Protein AF-A0A7X9AH19-F1 (afdb_monomer)

Structure (mmCIF, N/CA/C/O backbone):
data_AF-A0A7X9AH19-F1
#
_entry.id   AF-A0A7X9AH19-F1
#
loop_
_atom_site.group_PDB
_atom_site.id
_atom_site.type_symbol
_atom_site.label_atom_id
_atom_site.label_alt_id
_atom_site.label_comp_id
_atom_site.label_asym_id
_atom_site.label_entity_id
_atom_site.label_seq_id
_atom_site.pdbx_PDB_ins_code
_atom_site.Cartn_x
_atom_site.Cartn_y
_atom_site.Cartn_z
_atom_site.occupancy
_atom_site.B_iso_or_equiv
_atom_site.auth_seq_id
_atom_site.auth_comp_id
_atom_site.auth_asym_id
_atom_site.auth_atom_id
_atom_site.pdbx_PDB_model_num
ATOM 1 N N . MET A 1 1 ? 2.466 -11.328 7.913 1.00 86.44 1 MET A N 1
ATOM 2 C CA . MET A 1 1 ? 3.790 -10.795 7.543 1.00 86.44 1 MET A CA 1
ATOM 3 C C . MET A 1 1 ? 3.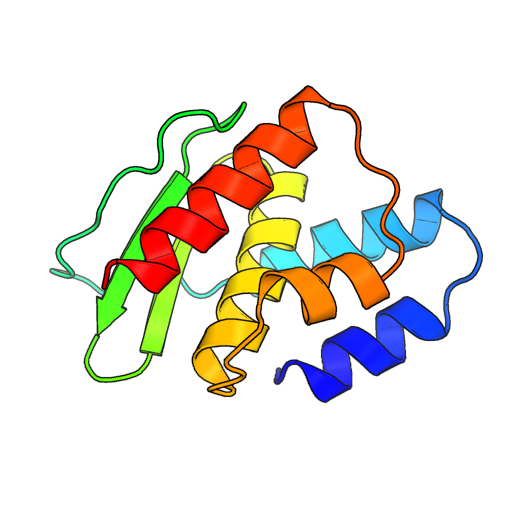794 -9.322 7.900 1.00 86.44 1 MET A C 1
ATOM 5 O O . MET A 1 1 ? 2.828 -8.642 7.557 1.00 86.44 1 MET A O 1
ATOM 9 N N . ASN A 1 2 ? 4.794 -8.874 8.652 1.00 92.81 2 ASN A N 1
ATOM 10 C CA . ASN A 1 2 ? 4.935 -7.466 9.038 1.00 92.81 2 ASN A CA 1
ATOM 11 C C . ASN A 1 2 ? 5.677 -6.678 7.943 1.00 92.81 2 ASN A C 1
ATOM 13 O O . ASN A 1 2 ? 6.221 -7.259 6.999 1.00 92.81 2 ASN A O 1
ATOM 17 N N . TYR A 1 3 ? 5.699 -5.351 8.041 1.00 96.69 3 TYR A N 1
ATOM 18 C CA . TYR A 1 3 ? 6.337 -4.510 7.031 1.00 96.69 3 TYR A CA 1
ATOM 19 C C . TYR A 1 3 ? 7.865 -4.667 6.989 1.00 96.69 3 TYR A C 1
ATOM 21 O O . TYR A 1 3 ? 8.448 -4.573 5.911 1.00 96.69 3 TYR A O 1
ATOM 29 N N . GLN A 1 4 ? 8.532 -4.957 8.110 1.00 96.00 4 GLN A N 1
ATOM 30 C CA . GLN A 1 4 ? 9.992 -5.132 8.118 1.00 96.00 4 GLN A CA 1
ATOM 31 C C . GLN A 1 4 ? 10.435 -6.350 7.297 1.00 96.00 4 GLN A C 1
ATOM 33 O O . GLN A 1 4 ? 11.419 -6.274 6.559 1.00 96.00 4 GLN A O 1
ATOM 38 N N . GLU A 1 5 ? 9.680 -7.447 7.360 1.00 96.56 5 GLU A N 1
ATOM 39 C CA . GLU A 1 5 ? 9.894 -8.636 6.527 1.00 96.56 5 GLU A CA 1
ATOM 40 C C . GLU A 1 5 ? 9.720 -8.302 5.038 1.00 96.56 5 GLU A C 1
ATOM 42 O O . GLU A 1 5 ? 10.595 -8.603 4.227 1.00 96.56 5 GLU A O 1
ATOM 47 N N . ILE A 1 6 ? 8.631 -7.605 4.690 1.00 96.75 6 ILE A N 1
ATOM 48 C CA . ILE A 1 6 ? 8.337 -7.153 3.320 1.00 96.75 6 ILE A CA 1
ATOM 49 C C . ILE A 1 6 ? 9.470 -6.269 2.786 1.00 96.75 6 ILE A C 1
ATOM 51 O O . ILE A 1 6 ? 9.973 -6.489 1.682 1.00 96.75 6 ILE A O 1
ATOM 55 N N . LYS A 1 7 ? 9.888 -5.274 3.578 1.00 97.12 7 LYS A N 1
ATOM 56 C CA . LYS A 1 7 ? 10.947 -4.325 3.228 1.00 97.12 7 LYS A CA 1
ATOM 57 C C . LYS A 1 7 ? 12.270 -5.043 2.986 1.00 97.12 7 LYS A C 1
ATOM 59 O O . LYS A 1 7 ? 12.913 -4.787 1.974 1.00 97.12 7 LYS A O 1
ATOM 64 N N . SER A 1 8 ? 12.651 -5.959 3.877 1.00 96.69 8 SER A N 1
ATOM 65 C CA . SER A 1 8 ? 13.877 -6.751 3.743 1.00 96.69 8 SER A CA 1
ATOM 66 C C . SER A 1 8 ? 13.898 -7.541 2.430 1.00 96.69 8 SER A C 1
ATOM 68 O O . SER A 1 8 ? 14.859 -7.439 1.671 1.00 96.69 8 SER A O 1
ATOM 70 N N . LEU A 1 9 ? 12.806 -8.243 2.107 1.00 96.69 9 LEU A N 1
ATOM 71 C CA . LEU A 1 9 ? 12.699 -9.025 0.871 1.00 96.69 9 LEU A CA 1
ATOM 72 C C . LEU A 1 9 ? 12.769 -8.144 -0.386 1.00 96.69 9 LEU A C 1
ATOM 74 O O . LEU A 1 9 ? 13.496 -8.464 -1.322 1.00 96.69 9 LEU A O 1
ATOM 78 N N . LEU A 1 10 ? 12.060 -7.010 -0.409 1.00 96.00 10 LEU A N 1
ATOM 79 C CA . LEU A 1 10 ? 12.078 -6.097 -1.560 1.00 96.00 10 LEU A CA 1
ATOM 80 C C . LEU A 1 10 ? 13.441 -5.430 -1.768 1.00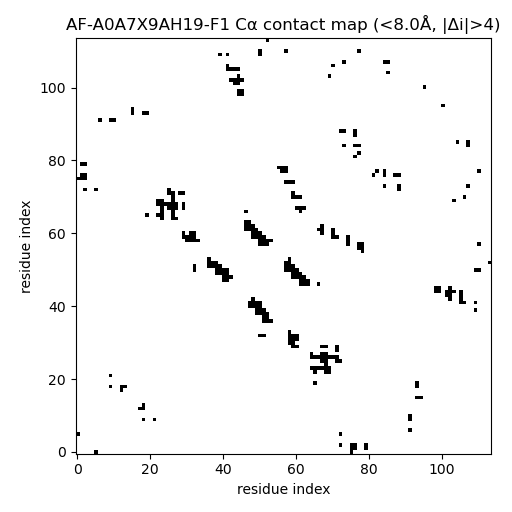 96.00 10 LEU A C 1
ATOM 82 O O . LEU A 1 10 ? 13.813 -5.154 -2.907 1.00 96.00 10 LEU A O 1
ATOM 86 N N . LEU A 1 11 ? 14.185 -5.145 -0.698 1.00 94.69 11 LEU A N 1
ATOM 87 C CA . LEU A 1 11 ? 15.503 -4.510 -0.792 1.00 94.69 11 LEU A CA 1
ATOM 88 C C . LEU A 1 11 ? 16.617 -5.479 -1.212 1.00 94.69 11 LEU A C 1
ATOM 90 O O . LEU A 1 11 ? 17.666 -5.016 -1.644 1.00 94.69 11 LEU A O 1
ATOM 94 N N . GLN A 1 12 ? 16.391 -6.793 -1.135 1.00 95.31 12 GLN A N 1
ATOM 95 C CA . GLN A 1 12 ? 17.323 -7.812 -1.638 1.00 95.31 12 GLN A CA 1
ATOM 96 C C . GLN A 1 12 ? 17.227 -8.033 -3.156 1.00 95.31 12 GLN A C 1
ATOM 98 O O . GLN A 1 12 ? 18.068 -8.725 -3.725 1.00 95.31 12 GLN A O 1
ATOM 103 N N . ILE A 1 13 ? 16.209 -7.470 -3.813 1.00 94.94 13 ILE A N 1
ATOM 104 C CA . ILE A 1 13 ? 15.979 -7.628 -5.251 1.00 94.94 13 ILE A CA 1
ATOM 105 C C . ILE A 1 13 ? 16.383 -6.345 -5.980 1.00 94.94 13 ILE A C 1
ATOM 107 O O . ILE A 1 13 ? 15.760 -5.293 -5.804 1.00 94.94 13 ILE A O 1
ATOM 111 N N . ASP A 1 14 ? 17.386 -6.447 -6.849 1.00 92.12 14 ASP A N 1
ATOM 112 C CA . ASP A 1 14 ? 17.822 -5.337 -7.705 1.00 92.12 14 ASP A CA 1
ATOM 113 C C . ASP A 1 14 ? 17.019 -5.249 -9.007 1.00 92.12 14 ASP A C 1
ATOM 115 O O . ASP A 1 14 ? 16.750 -4.150 -9.502 1.00 92.12 14 ASP A O 1
ATOM 119 N N . ASP A 1 15 ? 16.607 -6.397 -9.554 1.00 94.44 15 ASP A N 1
ATOM 120 C CA . ASP A 1 15 ? 15.877 -6.450 -10.815 1.00 94.44 15 ASP A CA 1
ATOM 121 C C . ASP A 1 15 ? 14.453 -5.869 -10.664 1.00 94.44 15 ASP A C 1
ATOM 123 O O . ASP A 1 15 ? 13.647 -6.374 -9.872 1.00 94.44 15 ASP A O 1
ATOM 127 N N . PRO A 1 16 ? 14.095 -4.809 -11.417 1.00 91.69 16 PRO A N 1
ATOM 128 C CA . PRO A 1 16 ? 12.790 -4.170 -11.280 1.00 91.69 16 PRO A CA 1
ATOM 129 C C . PRO A 1 16 ? 11.611 -5.077 -11.640 1.00 91.69 16 PRO A C 1
ATOM 131 O O . PRO A 1 16 ? 10.523 -4.876 -11.100 1.00 91.69 16 PRO A O 1
ATOM 134 N N . VAL A 1 17 ? 11.795 -6.042 -12.547 1.00 93.56 17 VAL A N 1
ATOM 135 C CA . VAL A 1 17 ? 10.723 -6.954 -12.965 1.00 93.56 17 VAL A CA 1
ATOM 136 C C . VAL A 1 17 ? 10.441 -7.948 -11.846 1.00 93.56 17 VAL A C 1
ATOM 138 O O . VAL A 1 17 ? 9.304 -8.016 -11.384 1.00 93.56 17 VAL A O 1
ATOM 141 N N . GLN A 1 18 ? 11.475 -8.604 -11.316 1.00 95.50 18 GLN A N 1
ATOM 142 C CA . GLN A 1 18 ? 11.356 -9.514 -10.171 1.00 95.50 18 GLN A CA 1
ATOM 143 C C . GLN A 1 18 ? 10.774 -8.812 -8.941 1.00 95.50 18 GLN A C 1
ATOM 145 O O . GLN A 1 18 ? 9.963 -9.380 -8.213 1.00 95.50 18 GLN A O 1
ATOM 150 N N . LYS A 1 19 ? 11.136 -7.542 -8.718 1.00 95.44 19 LYS A N 1
ATOM 151 C CA . LYS A 1 19 ? 10.574 -6.756 -7.616 1.00 95.44 19 LYS A CA 1
ATOM 152 C C . LYS A 1 19 ? 9.062 -6.572 -7.776 1.00 95.44 19 LYS A C 1
ATOM 154 O O . LYS A 1 19 ? 8.326 -6.698 -6.802 1.00 95.44 19 LYS A O 1
ATOM 159 N N . LEU A 1 20 ? 8.582 -6.306 -8.992 1.00 94.81 20 LEU A N 1
ATOM 160 C CA . LEU A 1 20 ? 7.147 -6.189 -9.273 1.00 94.81 20 LEU A CA 1
ATOM 161 C C . LEU A 1 20 ? 6.416 -7.536 -9.194 1.00 94.81 20 LEU A C 1
ATOM 163 O O . LEU A 1 20 ? 5.284 -7.572 -8.710 1.00 94.81 20 LEU A O 1
ATOM 167 N N . GLU A 1 21 ? 7.050 -8.628 -9.620 1.00 95.81 21 GLU A N 1
ATOM 168 C CA . GLU A 1 21 ? 6.517 -9.985 -9.451 1.00 95.81 21 GLU A CA 1
ATOM 169 C C . GLU A 1 21 ? 6.340 -10.320 -7.966 1.00 95.81 21 GLU A C 1
ATOM 171 O O . GLU A 1 21 ? 5.252 -10.724 -7.554 1.00 95.81 21 GLU A O 1
ATOM 176 N N . LEU A 1 22 ? 7.345 -10.020 -7.134 1.00 96.81 22 LEU A N 1
ATOM 177 C CA . LEU A 1 22 ? 7.252 -10.201 -5.685 1.00 96.81 22 LEU A CA 1
ATOM 178 C C . LEU A 1 22 ? 6.135 -9.343 -5.067 1.00 96.81 22 LEU A C 1
ATOM 180 O O . LEU A 1 22 ? 5.390 -9.820 -4.211 1.00 96.81 22 LEU A O 1
ATOM 184 N N . VAL A 1 23 ? 5.961 -8.094 -5.518 1.00 97.00 23 VAL A N 1
ATOM 185 C CA . VAL A 1 23 ? 4.827 -7.256 -5.087 1.00 97.00 23 VAL A CA 1
ATOM 186 C C . VAL A 1 23 ? 3.498 -7.949 -5.402 1.00 97.00 23 VAL A C 1
ATOM 188 O O . VAL A 1 23 ? 2.614 -7.995 -4.548 1.00 97.00 23 VAL A O 1
ATOM 191 N N . MET A 1 24 ? 3.337 -8.514 -6.599 1.00 96.31 24 MET A N 1
ATOM 192 C CA . MET A 1 24 ? 2.121 -9.251 -6.962 1.00 96.31 24 MET A CA 1
ATOM 193 C C . MET A 1 24 ? 1.916 -10.501 -6.097 1.00 96.31 24 MET A C 1
ATOM 195 O O . MET A 1 24 ? 0.776 -10.804 -5.735 1.00 96.31 24 MET A O 1
ATOM 199 N N . ASP A 1 25 ? 2.993 -11.196 -5.731 1.00 97.25 25 ASP A N 1
ATOM 200 C CA . ASP A 1 25 ? 2.939 -12.354 -4.838 1.00 97.25 25 ASP A CA 1
ATOM 201 C C . ASP A 1 25 ? 2.496 -11.981 -3.424 1.00 97.25 25 ASP A C 1
ATOM 203 O O . ASP A 1 25 ? 1.638 -12.662 -2.859 1.00 97.25 25 ASP A O 1
ATOM 207 N N . PHE A 1 26 ? 2.961 -10.852 -2.885 1.00 97.19 26 PHE A N 1
ATOM 208 C CA . PHE A 1 26 ? 2.435 -10.325 -1.625 1.00 97.19 26 PHE A CA 1
ATOM 209 C C . PHE A 1 26 ? 0.929 -10.055 -1.685 1.00 97.19 26 PHE A C 1
ATOM 211 O O . PHE A 1 26 ? 0.215 -10.305 -0.717 1.00 97.19 26 PHE A O 1
ATOM 218 N N . GLY A 1 27 ? 0.411 -9.633 -2.840 1.00 95.75 27 GLY A N 1
ATOM 219 C CA . GLY A 1 27 ? -1.023 -9.425 -3.044 1.00 95.75 27 GLY A CA 1
ATOM 220 C C . GLY A 1 27 ? -1.876 -10.687 -2.861 1.00 95.75 27 GLY A C 1
ATOM 221 O O . GLY A 1 27 ? -3.070 -10.575 -2.585 1.00 95.75 27 GLY A O 1
ATOM 222 N N . LYS A 1 28 ? -1.287 -11.886 -2.974 1.00 95.38 28 LYS A N 1
ATOM 223 C CA . LYS A 1 28 ? -1.964 -13.167 -2.693 1.00 95.38 28 LYS A CA 1
ATOM 224 C C . LYS A 1 28 ? -2.146 -13.414 -1.192 1.00 95.38 28 LYS A C 1
ATOM 226 O O . LYS A 1 28 ? -2.997 -14.211 -0.815 1.00 95.38 28 LYS A O 1
ATOM 231 N N . LEU A 1 29 ? -1.362 -12.734 -0.354 1.00 94.94 29 LEU A N 1
ATOM 232 C CA . LEU A 1 29 ? -1.415 -12.816 1.108 1.00 94.94 29 LEU A CA 1
ATOM 233 C C . LEU A 1 29 ? -2.392 -11.804 1.720 1.00 94.94 29 LEU A C 1
ATOM 235 O O . LEU A 1 29 ? -2.547 -11.763 2.940 1.00 94.94 29 LEU A O 1
ATOM 239 N N . LEU A 1 30 ? -3.023 -10.966 0.893 1.00 94.06 30 LEU A N 1
ATOM 240 C CA . LEU A 1 30 ? -3.981 -9.971 1.344 1.00 94.06 30 LEU A CA 1
ATOM 241 C C . LEU A 1 30 ? -5.208 -10.658 1.951 1.00 94.06 30 LEU A C 1
ATOM 243 O O . LEU A 1 30 ? -5.978 -11.315 1.250 1.00 94.06 30 LEU A O 1
ATOM 247 N N . SER A 1 31 ? -5.384 -10.483 3.260 1.00 88.56 31 SER A N 1
ATOM 248 C CA . SER A 1 31 ? -6.560 -10.9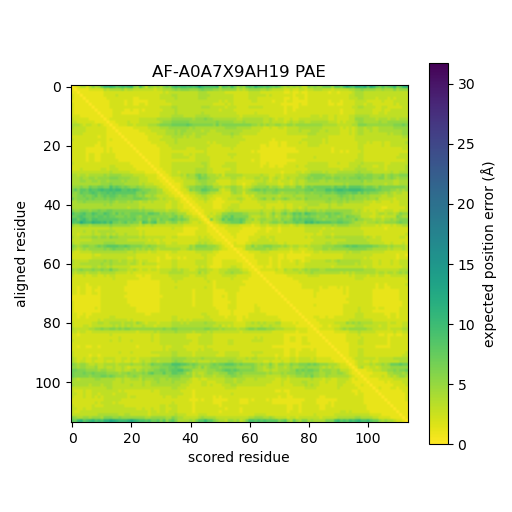74 3.972 1.00 88.56 31 SER A CA 1
ATOM 249 C C . SER A 1 31 ? -7.835 -10.336 3.411 1.00 88.56 31 SER A C 1
ATOM 251 O O . SER A 1 31 ? -7.838 -9.129 3.149 1.00 88.56 31 SER A O 1
ATOM 253 N N . PRO A 1 32 ? -8.928 -11.104 3.258 1.00 88.25 32 PRO A N 1
ATOM 254 C CA . PRO A 1 32 ? -10.203 -10.543 2.838 1.00 88.25 32 PRO A CA 1
ATOM 255 C C . PRO A 1 32 ? -10.719 -9.530 3.867 1.00 88.25 32 PRO A C 1
ATOM 257 O O . PRO A 1 32 ? -10.362 -9.572 5.048 1.00 88.25 32 PRO A O 1
ATOM 260 N N . ILE A 1 33 ? -11.585 -8.627 3.409 1.00 92.06 33 ILE A N 1
ATOM 261 C CA . ILE A 1 33 ? -12.318 -7.724 4.298 1.00 92.06 33 ILE A CA 1
ATOM 262 C C . ILE A 1 33 ? -13.213 -8.574 5.220 1.00 92.06 33 ILE A C 1
ATOM 264 O O . ILE A 1 33 ? -13.957 -9.408 4.702 1.00 92.06 33 ILE A O 1
ATOM 268 N N . PRO A 1 34 ? -13.158 -8.389 6.555 1.00 93.06 34 PRO A N 1
ATOM 269 C CA . PRO A 1 34 ? -14.032 -9.099 7.484 1.00 93.06 34 PRO A CA 1
ATOM 270 C C . PRO A 1 34 ? -15.517 -8.842 7.206 1.00 93.06 34 PRO A C 1
ATOM 272 O O . PRO A 1 34 ? -15.905 -7.724 6.851 1.00 93.06 34 PRO A O 1
ATOM 275 N N . ASP A 1 35 ? -16.351 -9.858 7.425 1.00 90.12 35 ASP A N 1
ATOM 276 C CA . ASP A 1 35 ? -17.797 -9.7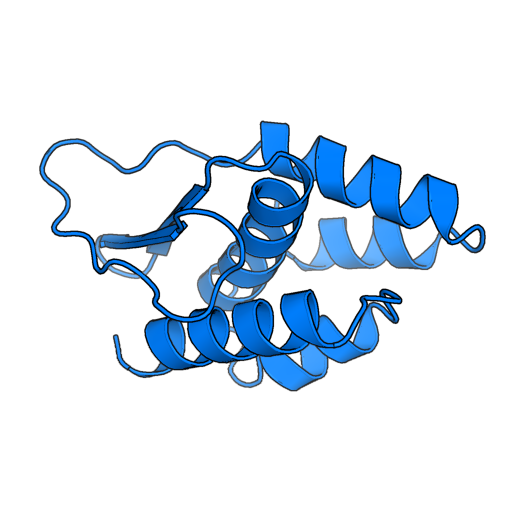56 7.222 1.00 90.12 35 ASP A CA 1
ATOM 277 C C . ASP A 1 35 ? -18.407 -8.618 8.052 1.00 90.12 35 ASP A C 1
ATOM 279 O O . ASP A 1 35 ? -18.094 -8.430 9.229 1.00 90.12 35 ASP A O 1
ATOM 283 N N . GLY A 1 36 ? -19.288 -7.838 7.422 1.00 88.88 36 GLY A N 1
ATOM 284 C CA . GLY A 1 36 ? -19.956 -6.702 8.062 1.00 88.88 36 GLY A CA 1
ATOM 285 C C . GLY A 1 36 ? -19.070 -5.472 8.292 1.00 88.88 36 GLY A C 1
ATOM 286 O O . GLY A 1 36 ? -19.552 -4.490 8.857 1.00 88.88 36 GLY A O 1
ATOM 287 N N . CYS A 1 37 ? -17.807 -5.474 7.849 1.00 92.50 37 CYS A N 1
ATOM 288 C CA . CYS A 1 37 ? -16.962 -4.288 7.942 1.00 92.50 37 CYS A CA 1
ATOM 289 C C . CYS A 1 37 ? -17.453 -3.183 6.995 1.00 92.50 37 CYS A C 1
ATOM 291 O O . CYS A 1 37 ? -17.545 -3.382 5.781 1.00 92.50 37 CYS A O 1
ATOM 293 N N . ALA A 1 38 ? -17.719 -1.993 7.539 1.00 91.75 38 ALA A N 1
ATOM 294 C CA . ALA A 1 38 ? -17.997 -0.814 6.728 1.00 91.75 38 ALA A CA 1
ATOM 295 C C . ALA A 1 38 ? -16.725 -0.411 5.968 1.00 91.75 38 ALA A C 1
ATOM 297 O O . ALA A 1 38 ? -15.716 -0.042 6.572 1.00 91.75 38 ALA A O 1
ATOM 298 N N . TYR A 1 39 ? -16.768 -0.514 4.641 1.00 92.62 39 TYR A N 1
ATOM 299 C CA . TYR A 1 39 ? -15.644 -0.175 3.779 1.00 92.62 39 TYR A CA 1
ATOM 300 C C . TYR A 1 39 ? -15.826 1.197 3.128 1.00 92.62 39 TYR A C 1
ATOM 302 O O . TYR A 1 39 ? -16.933 1.628 2.810 1.00 92.62 39 TYR A O 1
ATOM 310 N N . THR A 1 40 ? -14.699 1.850 2.868 1.00 92.69 40 THR A N 1
ATOM 311 C CA . THR A 1 40 ? -14.595 3.039 2.024 1.00 92.69 40 THR A CA 1
ATOM 312 C C . THR A 1 40 ? -14.017 2.627 0.678 1.00 92.69 40 THR A C 1
ATOM 314 O O . THR A 1 40 ? -12.997 1.935 0.617 1.00 92.69 40 THR A O 1
ATOM 317 N N . GLU A 1 41 ? -14.658 3.052 -0.406 1.00 94.19 41 GLU A N 1
ATOM 318 C CA . GLU A 1 41 ? -14.139 2.882 -1.762 1.00 94.19 41 GLU A CA 1
ATOM 319 C C . GLU A 1 41 ? -13.129 3.991 -2.081 1.00 94.19 41 GLU A C 1
ATOM 321 O O . GLU A 1 41 ? -13.404 5.178 -1.896 1.00 94.19 41 GLU A O 1
ATOM 326 N N . VAL A 1 42 ? -11.933 3.607 -2.529 1.00 93.94 42 VAL A N 1
ATOM 327 C CA . VAL A 1 42 ? -10.846 4.549 -2.815 1.00 93.94 42 VAL A CA 1
ATOM 328 C C . VAL A 1 42 ? -10.905 4.972 -4.278 1.00 93.94 42 VAL A C 1
ATOM 330 O O . VAL A 1 42 ? -10.663 4.180 -5.188 1.00 93.94 42 VAL A O 1
ATOM 333 N N . LEU A 1 43 ? -11.186 6.254 -4.506 1.00 90.12 43 LEU A N 1
ATOM 334 C CA . LEU A 1 43 ? -11.237 6.847 -5.842 1.00 90.12 43 LEU A CA 1
ATOM 335 C C . LEU A 1 43 ? -9.836 7.206 -6.365 1.00 90.12 43 LEU A C 1
ATOM 337 O O . LEU A 1 43 ? -8.921 7.499 -5.597 1.00 90.12 43 LEU A O 1
ATOM 341 N N . GLY A 1 44 ? -9.668 7.225 -7.691 1.00 83.81 44 GLY A N 1
ATOM 342 C CA . GLY A 1 44 ? -8.400 7.584 -8.350 1.00 83.81 44 GLY A CA 1
ATOM 343 C C . GLY A 1 44 ? -7.434 6.415 -8.571 1.00 83.81 44 GLY A C 1
ATOM 344 O O . GLY A 1 44 ? -6.360 6.606 -9.139 1.00 83.81 44 GLY A O 1
ATOM 345 N N . CYS A 1 45 ? -7.823 5.201 -8.178 1.00 87.31 45 CYS A N 1
ATOM 346 C CA . CYS A 1 45 ? -7.127 3.978 -8.557 1.00 87.31 45 CYS A CA 1
ATOM 347 C C . CYS A 1 45 ? -7.569 3.511 -9.956 1.00 87.31 45 CYS A C 1
ATOM 349 O O . CYS A 1 45 ? -8.730 3.645 -10.333 1.00 87.31 45 CYS A O 1
ATOM 351 N N . VAL A 1 46 ? -6.649 2.908 -10.715 1.00 83.00 46 VAL A N 1
ATOM 352 C CA . VAL A 1 46 ? -6.942 2.263 -12.019 1.00 83.00 46 VAL A CA 1
ATOM 353 C C . VAL A 1 46 ? -7.760 0.978 -11.911 1.00 83.00 46 VAL A C 1
ATOM 355 O O . VAL A 1 46 ? -8.222 0.450 -12.916 1.00 83.00 46 VAL A O 1
ATOM 358 N N . SER A 1 47 ? -7.915 0.455 -10.701 1.00 87.50 47 SER A N 1
ATOM 359 C CA . SER A 1 47 ? -8.800 -0.658 -10.383 1.00 87.50 47 SER A CA 1
ATOM 360 C C . SER A 1 47 ? -9.612 -0.309 -9.150 1.00 87.50 47 SER A C 1
ATOM 362 O O . SER A 1 47 ? -9.222 0.575 -8.384 1.00 87.50 47 SER A O 1
ATOM 364 N N . ARG A 1 48 ? -10.689 -1.056 -8.912 1.00 92.62 48 ARG A N 1
ATOM 365 C CA . ARG A 1 48 ? -11.442 -0.939 -7.671 1.00 92.62 48 ARG A CA 1
ATOM 366 C C . ARG A 1 48 ? -10.544 -1.232 -6.475 1.00 92.62 48 ARG A C 1
ATOM 368 O O . ARG A 1 48 ? -9.753 -2.178 -6.518 1.00 92.62 48 ARG A O 1
ATOM 375 N N . VAL A 1 49 ? -10.669 -0.411 -5.437 1.00 96.00 49 VAL A N 1
ATOM 376 C CA . VAL A 1 49 ? -9.990 -0.580 -4.152 1.00 96.00 49 VAL A CA 1
ATOM 377 C C . VAL A 1 49 ? -10.977 -0.255 -3.041 1.00 96.00 49 VAL A C 1
ATOM 379 O O . VAL A 1 49 ? -11.636 0.784 -3.071 1.00 96.00 49 VAL A O 1
ATOM 382 N N . GLN A 1 50 ? -11.060 -1.136 -2.052 1.00 95.62 50 GLN A N 1
ATOM 383 C CA . GLN A 1 50 ? -11.864 -0.943 -0.850 1.00 95.62 50 GLN A CA 1
ATOM 384 C C . GLN A 1 50 ? -10.977 -1.099 0.376 1.00 95.62 50 GLN A C 1
ATOM 386 O O . GLN A 1 50 ? -10.135 -1.997 0.415 1.00 95.62 50 GLN A O 1
ATOM 391 N N . ILE A 1 51 ? -11.170 -0.235 1.370 1.00 95.81 51 ILE A N 1
ATOM 392 C CA . ILE A 1 51 ? -10.427 -0.261 2.632 1.00 95.81 51 ILE A CA 1
ATOM 393 C C . ILE A 1 51 ? -11.415 -0.193 3.780 1.00 95.81 51 ILE A C 1
ATOM 395 O O . ILE A 1 51 ? -12.340 0.616 3.761 1.00 95.81 51 ILE A O 1
ATOM 399 N N . CYS A 1 52 ? -11.191 -1.011 4.793 1.00 95.19 52 CYS A N 1
ATOM 400 C CA . CYS A 1 52 ? -11.986 -1.073 6.006 1.00 95.19 52 CYS A CA 1
ATOM 401 C C . CYS A 1 52 ? -11.040 -1.061 7.216 1.00 95.19 52 CYS A C 1
ATOM 403 O O . CYS A 1 52 ? -9.905 -1.531 7.122 1.00 95.19 52 CYS A O 1
ATOM 405 N N . LYS A 1 53 ? -11.492 -0.526 8.351 1.00 95.19 53 LYS A N 1
ATOM 406 C CA . LYS A 1 53 ? -10.739 -0.526 9.611 1.00 95.19 53 LYS A CA 1
ATOM 407 C C . LYS A 1 53 ? -11.558 -1.255 10.666 1.00 95.19 53 LYS A C 1
ATOM 409 O O . LYS A 1 53 ? -12.696 -0.878 10.930 1.00 95.19 53 LYS A O 1
ATOM 414 N N . VAL A 1 54 ? -10.979 -2.291 11.266 1.00 94.25 54 VAL A N 1
ATOM 415 C CA . VAL A 1 54 ? -11.565 -3.016 12.398 1.00 94.25 54 VAL A CA 1
ATOM 416 C C . VAL A 1 54 ? -10.627 -2.864 13.580 1.00 94.25 54 VAL A C 1
ATOM 418 O O . VAL A 1 54 ? -9.483 -3.326 13.543 1.00 94.25 54 VAL A O 1
ATOM 421 N N . ASN A 1 55 ? -11.119 -2.218 14.637 1.00 90.94 55 ASN A N 1
ATOM 422 C CA . ASN A 1 55 ? -10.305 -1.776 15.765 1.00 90.94 55 ASN A CA 1
ATOM 423 C C . ASN A 1 55 ? -9.132 -0.912 15.263 1.00 90.94 55 ASN A C 1
ATOM 425 O O . ASN A 1 55 ? -9.324 0.164 14.701 1.00 90.94 55 ASN A O 1
ATOM 429 N N . ASP A 1 56 ? -7.918 -1.426 15.424 1.00 91.38 56 ASP A N 1
ATOM 430 C CA . ASP A 1 56 ? -6.669 -0.782 15.058 1.00 91.38 56 ASP A CA 1
ATOM 431 C C . ASP A 1 56 ? -6.058 -1.302 13.751 1.00 91.38 56 ASP A C 1
ATOM 433 O O . ASP A 1 56 ? -5.006 -0.811 13.341 1.00 91.38 56 ASP A O 1
ATOM 437 N N . ASN A 1 57 ? -6.695 -2.271 13.092 1.00 94.06 57 ASN A N 1
ATOM 438 C CA . ASN A 1 57 ? -6.156 -2.915 11.900 1.00 94.06 57 ASN A CA 1
ATOM 439 C C . ASN A 1 57 ? -6.959 -2.541 10.656 1.00 94.06 57 ASN A C 1
ATOM 441 O O . ASN A 1 57 ? -8.190 -2.568 10.648 1.00 94.06 57 ASN A O 1
ATOM 445 N N . PHE A 1 58 ? -6.238 -2.231 9.590 1.00 95.88 58 PHE A N 1
ATOM 446 C CA . PHE A 1 58 ? -6.768 -1.995 8.266 1.00 95.88 58 PHE A CA 1
ATOM 447 C C . PHE A 1 58 ? -6.784 -3.282 7.443 1.00 95.88 58 PHE A C 1
ATOM 449 O O . PHE A 1 58 ? -5.832 -4.066 7.441 1.00 95.88 58 PHE A O 1
ATOM 456 N N . PHE A 1 59 ? -7.870 -3.440 6.699 1.00 96.38 59 PHE A N 1
ATOM 457 C CA . PHE A 1 59 ? -8.133 -4.511 5.751 1.00 96.38 59 PHE A CA 1
ATOM 458 C C . PHE A 1 59 ? -8.511 -3.885 4.416 1.00 96.38 59 PHE A C 1
ATOM 460 O O . PHE A 1 59 ? -8.954 -2.735 4.356 1.00 96.38 59 PHE A O 1
ATOM 467 N N . GLY A 1 60 ? -8.380 -4.637 3.333 1.00 95.44 60 GLY A N 1
ATOM 468 C CA . GLY A 1 60 ? -8.799 -4.129 2.044 1.00 95.44 60 GLY A CA 1
ATOM 469 C C . GLY A 1 60 ? -8.848 -5.187 0.967 1.00 95.44 60 GLY A C 1
ATOM 470 O O . GLY A 1 60 ? -8.396 -6.313 1.146 1.00 95.44 60 GLY A O 1
ATOM 471 N N . MET A 1 61 ? -9.398 -4.793 -0.171 1.00 95.31 61 MET A N 1
ATOM 472 C CA . MET A 1 61 ? -9.377 -5.586 -1.390 1.00 95.31 61 MET A CA 1
ATOM 473 C C . MET A 1 61 ? -9.104 -4.706 -2.604 1.00 95.31 61 MET A C 1
ATOM 475 O O . MET A 1 61 ? -9.367 -3.502 -2.589 1.00 95.31 61 MET A O 1
ATOM 479 N N . ALA A 1 62 ? -8.595 -5.329 -3.663 1.00 95.38 62 ALA A N 1
ATOM 480 C CA . ALA A 1 62 ? -8.468 -4.716 -4.975 1.00 95.38 62 ALA A CA 1
ATOM 481 C C . ALA A 1 62 ? -8.616 -5.773 -6.077 1.00 95.38 62 ALA A C 1
ATOM 483 O O . ALA A 1 62 ? -8.275 -6.939 -5.866 1.00 95.38 62 ALA A O 1
ATOM 484 N N . ASP A 1 63 ? -9.058 -5.368 -7.266 1.00 91.88 63 ASP A N 1
ATOM 485 C CA . ASP A 1 63 ? -9.297 -6.320 -8.364 1.00 91.88 63 ASP A CA 1
ATOM 486 C C . ASP A 1 63 ? -7.994 -6.736 -9.071 1.00 91.88 63 ASP A C 1
ATOM 488 O O . ASP A 1 63 ? -7.788 -7.893 -9.444 1.00 91.88 63 ASP A O 1
ATOM 492 N N . SER A 1 64 ? -7.062 -5.794 -9.238 1.00 92.69 64 SER A N 1
ATOM 493 C CA . SER A 1 64 ? -5.795 -6.036 -9.934 1.00 92.69 64 SER A CA 1
ATOM 494 C C . SER A 1 64 ? -4.772 -6.709 -9.021 1.00 92.69 64 SER A C 1
ATOM 496 O O . SER A 1 64 ? -4.568 -6.277 -7.891 1.00 92.69 64 SER A O 1
ATOM 498 N N . ALA A 1 65 ? -4.074 -7.739 -9.513 1.00 93.50 65 ALA A N 1
ATOM 499 C CA . ALA A 1 65 ? -3.027 -8.437 -8.757 1.00 93.50 65 ALA A CA 1
ATOM 500 C C . ALA A 1 65 ? -1.909 -7.492 -8.280 1.00 93.50 65 ALA A C 1
ATOM 502 O O . ALA A 1 65 ? -1.506 -7.545 -7.121 1.00 93.50 65 ALA A O 1
ATOM 503 N N . LEU A 1 66 ? -1.466 -6.571 -9.141 1.00 94.12 66 LEU A N 1
ATOM 504 C CA . LEU A 1 66 ? -0.451 -5.589 -8.761 1.00 94.12 66 LEU A CA 1
ATOM 505 C C . LEU A 1 66 ? -0.982 -4.596 -7.722 1.00 94.12 66 LEU A C 1
ATOM 507 O O . LEU A 1 66 ? -0.277 -4.261 -6.777 1.00 94.12 66 LEU A O 1
ATOM 511 N N . VAL A 1 67 ? -2.232 -4.146 -7.870 1.00 94.88 67 VAL A N 1
ATOM 512 C CA . VAL A 1 67 ? -2.840 -3.213 -6.909 1.00 94.88 67 VAL A CA 1
ATOM 513 C C . VAL A 1 67 ? -3.094 -3.898 -5.568 1.00 94.88 67 VAL A C 1
ATOM 515 O O . VAL A 1 67 ? -2.878 -3.270 -4.541 1.00 94.88 67 VAL A O 1
ATOM 518 N N . ARG A 1 68 ? -3.446 -5.192 -5.547 1.00 96.19 68 ARG A N 1
ATOM 519 C CA . ARG A 1 68 ? -3.497 -5.995 -4.313 1.00 96.19 68 ARG A CA 1
ATOM 520 C C . ARG A 1 68 ? -2.144 -6.052 -3.619 1.00 96.19 68 ARG A C 1
ATOM 522 O O . ARG A 1 68 ? -2.093 -5.891 -2.408 1.00 96.19 68 ARG A O 1
ATOM 529 N N . GLY A 1 69 ? -1.068 -6.237 -4.381 1.00 96.62 69 GLY A N 1
ATOM 530 C CA . GLY A 1 69 ? 0.297 -6.200 -3.864 1.00 96.62 69 GLY A CA 1
ATOM 531 C C . GLY A 1 69 ? 0.662 -4.863 -3.228 1.00 96.62 69 GLY A C 1
ATOM 532 O O . GLY A 1 69 ? 1.098 -4.807 -2.083 1.00 96.62 69 GLY A O 1
ATOM 533 N N . ILE A 1 70 ? 0.414 -3.771 -3.950 1.00 96.69 70 ILE A N 1
ATOM 534 C CA . ILE A 1 70 ? 0.617 -2.404 -3.453 1.00 96.69 70 ILE A CA 1
ATOM 535 C C . ILE A 1 70 ? -0.211 -2.156 -2.188 1.00 96.69 70 ILE A C 1
ATOM 537 O O . ILE A 1 70 ? 0.314 -1.659 -1.193 1.00 96.69 70 ILE A O 1
ATOM 541 N N . LEU A 1 71 ? -1.495 -2.521 -2.217 1.00 97.00 71 LEU A N 1
ATOM 542 C CA . LEU A 1 71 ? -2.406 -2.358 -1.093 1.00 97.00 71 LEU A CA 1
ATOM 543 C C . LEU A 1 71 ? -1.906 -3.140 0.119 1.00 97.00 71 LEU A C 1
ATOM 545 O O . LEU A 1 71 ? -1.813 -2.563 1.193 1.00 97.00 71 LEU A O 1
ATOM 549 N N . PHE A 1 72 ? -1.514 -4.403 -0.055 1.00 97.81 72 PHE A N 1
ATOM 550 C CA . PHE A 1 72 ? -0.952 -5.222 1.015 1.00 97.81 72 PHE A CA 1
ATOM 551 C C . PHE A 1 72 ? 0.226 -4.530 1.706 1.00 97.81 72 PHE A C 1
ATOM 553 O O . PHE A 1 72 ? 0.209 -4.389 2.923 1.00 97.81 72 PHE A O 1
ATOM 560 N N . ILE A 1 73 ? 1.194 -4.019 0.940 1.00 97.94 73 ILE A N 1
ATOM 561 C CA . ILE A 1 73 ? 2.356 -3.305 1.488 1.00 97.94 73 ILE A CA 1
ATOM 562 C C . ILE A 1 73 ? 1.914 -2.080 2.295 1.00 97.94 73 ILE A C 1
ATOM 564 O O . ILE A 1 73 ? 2.356 -1.892 3.426 1.00 97.94 73 ILE A O 1
ATOM 568 N N . ILE A 1 74 ? 1.030 -1.253 1.732 1.00 97.56 74 ILE A N 1
ATOM 569 C CA . ILE A 1 74 ? 0.558 -0.033 2.395 1.00 97.56 74 ILE A CA 1
ATOM 570 C C . ILE A 1 74 ? -0.200 -0.367 3.691 1.00 97.56 74 ILE A C 1
ATOM 572 O O . ILE A 1 74 ? 0.026 0.277 4.717 1.00 97.56 74 ILE A O 1
ATOM 576 N N . LEU A 1 75 ? -1.064 -1.386 3.666 1.00 97.25 75 LEU A N 1
ATOM 577 C CA . LEU A 1 75 ? -1.786 -1.848 4.850 1.00 97.25 75 LEU A CA 1
ATOM 578 C C . LEU A 1 75 ? -0.835 -2.417 5.904 1.00 97.25 75 LEU A C 1
ATOM 580 O O . LEU A 1 75 ? -1.027 -2.145 7.083 1.00 97.25 75 LEU A O 1
ATOM 584 N N . SER A 1 76 ? 0.214 -3.144 5.510 1.00 97.75 76 SER A N 1
ATOM 585 C CA . SER A 1 76 ? 1.247 -3.618 6.437 1.00 97.75 76 SER A CA 1
ATOM 586 C C . SER A 1 76 ? 1.973 -2.463 7.127 1.00 97.75 76 SER A C 1
ATOM 588 O O . SER A 1 76 ? 2.151 -2.511 8.338 1.00 97.75 76 SER A O 1
ATOM 590 N N . ILE A 1 77 ? 2.327 -1.394 6.402 1.00 97.88 77 ILE A N 1
ATOM 591 C CA . ILE A 1 77 ? 2.936 -0.192 7.005 1.00 97.88 77 ILE A CA 1
ATOM 592 C C . ILE A 1 77 ? 1.976 0.452 8.020 1.00 97.88 77 ILE A C 1
ATOM 594 O O . ILE A 1 77 ? 2.380 0.810 9.129 1.00 97.88 77 ILE A O 1
ATOM 598 N N . ALA A 1 78 ? 0.698 0.586 7.650 1.00 96.75 78 ALA A N 1
ATOM 599 C CA . ALA A 1 78 ? -0.326 1.184 8.504 1.00 96.75 78 ALA A CA 1
ATOM 600 C C . ALA A 1 78 ? -0.608 0.340 9.762 1.00 96.75 78 ALA A C 1
ATOM 602 O O . ALA A 1 78 ? -0.736 0.885 10.860 1.00 96.75 78 ALA A O 1
ATOM 603 N N . ASN A 1 79 ? -0.667 -0.985 9.615 1.00 96.44 79 ASN A N 1
ATOM 604 C CA . ASN A 1 79 ? -0.930 -1.932 10.701 1.00 96.44 79 ASN A CA 1
ATOM 605 C C . ASN A 1 79 ? 0.258 -2.065 11.659 1.00 96.44 79 ASN A C 1
ATOM 607 O O . ASN A 1 79 ? 0.046 -2.193 12.862 1.00 96.44 79 ASN A O 1
ATOM 611 N N . ASP A 1 80 ? 1.486 -1.889 11.165 1.00 96.75 80 ASP A N 1
ATOM 612 C CA . ASP A 1 80 ? 2.691 -1.736 11.992 1.00 96.75 80 ASP A CA 1
ATOM 613 C C . ASP A 1 80 ? 2.775 -0.349 12.671 1.00 96.75 80 ASP A C 1
ATOM 615 O O . ASP A 1 80 ? 3.767 -0.020 13.324 1.00 96.75 80 ASP A O 1
ATOM 619 N N . LYS A 1 81 ? 1.725 0.478 12.548 1.00 95.06 81 LYS A N 1
ATOM 620 C CA . LYS A 1 81 ? 1.572 1.797 13.187 1.00 95.06 81 LYS A CA 1
ATOM 621 C C . LYS A 1 81 ? 2.653 2.809 12.800 1.00 95.06 81 LYS A C 1
ATOM 623 O O . LYS A 1 81 ? 2.938 3.750 13.549 1.00 95.06 81 LYS A O 1
ATOM 628 N N . ILE A 1 82 ? 3.231 2.669 11.609 1.00 94.44 82 ILE A N 1
ATOM 629 C CA . ILE A 1 82 ? 4.233 3.609 11.110 1.00 94.44 82 ILE A CA 1
ATOM 630 C C . ILE A 1 82 ? 3.539 4.873 10.596 1.00 94.44 82 ILE A C 1
ATOM 632 O O . ILE A 1 82 ? 2.737 4.836 9.666 1.00 94.44 82 ILE A O 1
ATOM 636 N N . LYS A 1 83 ? 3.871 6.022 11.197 1.00 91.00 83 LYS A N 1
ATOM 637 C CA . LYS A 1 83 ? 3.186 7.300 10.930 1.00 91.00 83 LYS A CA 1
ATOM 638 C C . LYS A 1 83 ? 3.366 7.813 9.500 1.00 91.00 83 LYS A C 1
ATOM 640 O O . LYS A 1 83 ? 2.427 8.349 8.923 1.00 91.00 83 LYS A O 1
ATOM 645 N N . ASN A 1 84 ? 4.571 7.707 8.936 1.00 95.56 84 ASN A N 1
ATOM 646 C CA . ASN A 1 84 ? 4.869 8.253 7.611 1.00 95.56 84 ASN A CA 1
ATOM 647 C C . ASN A 1 84 ? 4.806 7.163 6.538 1.00 95.56 84 ASN A C 1
ATOM 649 O O . ASN A 1 84 ? 5.830 6.723 6.015 1.00 95.56 84 ASN A O 1
ATOM 653 N N . ILE A 1 85 ? 3.581 6.742 6.218 1.00 96.88 85 ILE A N 1
ATOM 654 C CA . ILE A 1 85 ? 3.321 5.668 5.253 1.00 96.88 85 ILE A CA 1
ATOM 655 C C . ILE A 1 85 ? 3.950 5.976 3.890 1.00 96.88 85 ILE A C 1
ATOM 657 O O . ILE A 1 85 ? 4.560 5.103 3.278 1.00 96.88 85 ILE A O 1
ATOM 661 N N . LYS A 1 86 ? 3.845 7.232 3.434 1.00 95.50 86 LYS A N 1
ATOM 662 C CA . LYS A 1 86 ? 4.381 7.656 2.137 1.00 95.50 86 LYS A CA 1
ATOM 663 C C . LYS A 1 86 ? 5.900 7.513 2.078 1.00 95.50 86 LYS A C 1
ATOM 665 O O . LYS A 1 86 ? 6.401 6.903 1.143 1.00 95.50 86 LYS A O 1
ATOM 670 N N . ALA A 1 87 ? 6.624 8.038 3.067 1.00 96.31 87 ALA A N 1
ATOM 671 C CA . ALA A 1 87 ? 8.085 7.956 3.065 1.00 96.31 87 ALA A CA 1
ATOM 672 C C . ALA A 1 87 ? 8.583 6.506 3.132 1.00 96.31 87 ALA A C 1
ATOM 674 O O . ALA A 1 87 ? 9.547 6.158 2.454 1.00 96.31 87 ALA A O 1
ATOM 675 N N . GLU A 1 88 ? 7.909 5.653 3.907 1.00 96.88 88 GLU A N 1
ATOM 676 C CA . GLU 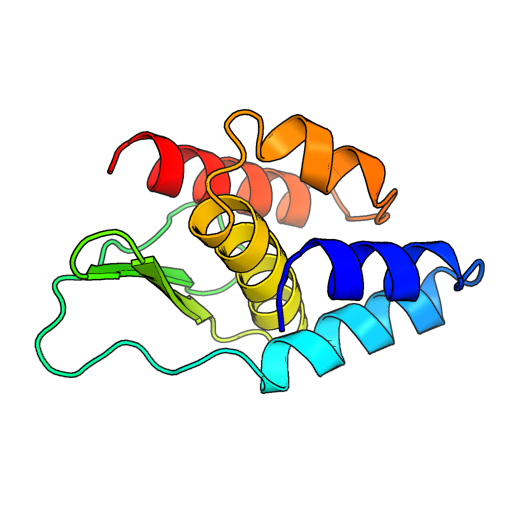A 1 88 ? 8.243 4.231 3.959 1.00 96.88 88 GLU A CA 1
ATOM 677 C C . GLU A 1 88 ? 7.998 3.535 2.622 1.00 96.88 88 GLU A C 1
ATOM 679 O O . GLU A 1 88 ? 8.897 2.865 2.115 1.00 96.88 88 GLU A O 1
ATOM 684 N N . PHE A 1 89 ? 6.835 3.749 2.006 1.00 96.25 89 PHE A N 1
ATOM 685 C CA . PHE A 1 89 ? 6.530 3.170 0.702 1.00 96.25 89 PHE A CA 1
ATOM 686 C C . PHE A 1 89 ? 7.508 3.650 -0.384 1.00 96.25 89 PHE A C 1
ATOM 688 O O . PHE A 1 89 ? 8.027 2.836 -1.149 1.00 96.25 89 PHE A O 1
ATOM 695 N N . ASP A 1 90 ? 7.822 4.949 -0.413 1.00 94.69 90 ASP A N 1
ATOM 696 C CA . ASP A 1 90 ? 8.788 5.534 -1.350 1.00 94.69 90 ASP A CA 1
ATOM 697 C C . ASP A 1 90 ? 10.194 4.925 -1.169 1.00 94.69 90 ASP A C 1
ATOM 699 O O . ASP A 1 90 ? 10.910 4.712 -2.151 1.00 94.69 90 ASP A O 1
ATOM 703 N N . SER A 1 91 ? 10.579 4.566 0.066 1.00 94.88 91 SER A N 1
ATOM 704 C CA . SER A 1 91 ? 11.879 3.942 0.365 1.00 94.88 91 SER A CA 1
ATOM 705 C C . SER A 1 91 ? 12.072 2.557 -0.267 1.00 94.88 91 SER A C 1
ATOM 707 O O . SER A 1 91 ? 13.208 2.112 -0.432 1.00 94.88 91 SER A O 1
ATOM 709 N N . LEU A 1 92 ? 10.986 1.890 -0.678 1.00 94.44 92 LEU A N 1
ATOM 710 C CA . LEU A 1 92 ? 11.038 0.609 -1.393 1.00 94.44 92 LEU A CA 1
ATOM 711 C C . LEU A 1 92 ? 11.532 0.761 -2.842 1.00 94.44 92 LEU A C 1
ATOM 713 O O . LEU A 1 92 ? 11.856 -0.239 -3.492 1.00 94.44 92 LEU A O 1
ATOM 717 N N . ASN A 1 93 ? 11.598 2.002 -3.346 1.00 91.31 93 ASN A N 1
ATOM 718 C CA . ASN A 1 93 ? 12.089 2.358 -4.678 1.00 91.31 93 ASN A CA 1
ATOM 719 C C . ASN A 1 93 ? 11.400 1.559 -5.803 1.00 91.31 93 ASN A C 1
ATOM 721 O O . ASN A 1 93 ? 12.030 1.051 -6.736 1.00 91.31 93 ASN A O 1
ATOM 725 N N . LEU A 1 94 ? 10.079 1.409 -5.682 1.00 91.62 94 LEU A N 1
ATOM 726 C CA . LEU A 1 94 ? 9.240 0.722 -6.657 1.00 91.62 94 LEU A CA 1
ATOM 727 C C . LEU A 1 94 ? 8.915 1.670 -7.818 1.00 91.62 94 LEU A C 1
ATOM 729 O O . LEU A 1 94 ? 8.283 2.711 -7.640 1.00 91.62 94 LEU A O 1
ATOM 733 N N . LYS A 1 95 ? 9.339 1.312 -9.032 1.00 88.44 95 LYS A N 1
ATOM 734 C CA . LYS A 1 95 ? 9.126 2.141 -10.226 1.00 88.44 95 LYS A CA 1
ATOM 735 C C . LYS A 1 95 ? 7.715 1.937 -10.777 1.00 88.44 95 LYS A C 1
ATOM 737 O O . LYS A 1 95 ? 7.454 0.986 -11.512 1.00 88.44 95 LYS A O 1
ATOM 742 N N . PHE A 1 96 ? 6.808 2.853 -10.448 1.00 88.06 96 PHE A N 1
ATOM 743 C CA . PHE A 1 96 ? 5.438 2.866 -10.961 1.00 88.06 96 PHE A CA 1
ATOM 744 C C . PHE A 1 96 ? 5.194 4.019 -11.941 1.00 88.06 96 PHE A C 1
ATOM 746 O O . PHE A 1 96 ? 5.780 5.090 -11.828 1.00 88.06 96 PHE A O 1
ATOM 753 N N . GL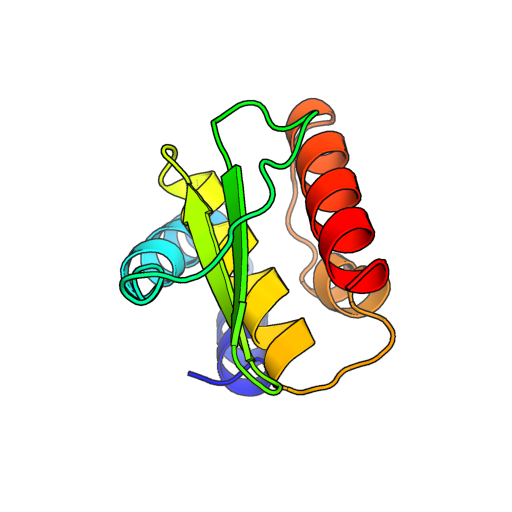Y A 1 97 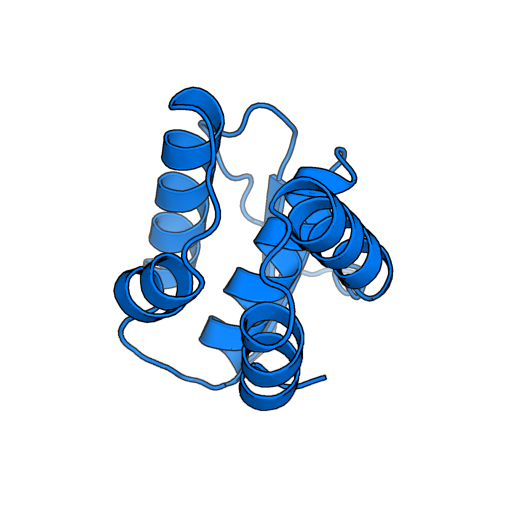? 4.292 3.807 -12.904 1.00 87.12 97 GLY A N 1
ATOM 754 C CA . GLY A 1 97 ? 3.818 4.877 -13.785 1.00 87.12 97 GLY A CA 1
ATOM 755 C C . GLY A 1 97 ? 2.877 5.849 -13.062 1.00 87.12 97 GLY A C 1
ATOM 756 O O . GLY A 1 97 ? 2.240 5.477 -12.076 1.00 87.12 97 GLY A O 1
ATOM 757 N N . ALA A 1 98 ? 2.732 7.065 -13.599 1.00 83.69 98 ALA A N 1
ATOM 758 C CA . ALA A 1 98 ? 1.979 8.171 -12.986 1.00 83.69 98 ALA A CA 1
ATOM 759 C C . ALA A 1 98 ? 0.573 7.784 -12.496 1.00 83.69 98 ALA A C 1
ATOM 761 O O . ALA A 1 98 ? 0.173 8.114 -11.386 1.00 83.69 98 ALA A O 1
ATOM 762 N N . SER A 1 99 ? -0.163 7.008 -13.292 1.00 83.38 99 SER A N 1
ATOM 763 C CA . SER A 1 99 ? -1.516 6.579 -12.933 1.00 83.38 99 SER A CA 1
ATOM 764 C C . SER A 1 99 ? -1.564 5.694 -11.675 1.00 83.38 99 SER A C 1
ATOM 766 O O . SER A 1 99 ? -2.488 5.804 -10.873 1.00 83.38 99 SER A O 1
ATOM 768 N N . ARG A 1 100 ? -0.544 4.855 -11.455 1.00 88.94 100 ARG A N 1
ATOM 769 C CA . ARG A 1 100 ? -0.430 4.030 -10.241 1.00 88.94 100 ARG A CA 1
ATOM 770 C C . ARG A 1 100 ? 0.005 4.861 -9.039 1.00 88.94 100 ARG A C 1
ATOM 772 O O . ARG A 1 100 ? -0.496 4.610 -7.950 1.00 88.94 100 ARG A O 1
ATOM 779 N N . LEU A 1 101 ? 0.876 5.851 -9.241 1.00 90.69 101 LEU A N 1
ATOM 780 C CA . LEU A 1 101 ? 1.284 6.784 -8.185 1.00 90.69 101 LEU A CA 1
ATOM 781 C C . LEU A 1 101 ? 0.080 7.557 -7.634 1.00 90.69 101 LEU A C 1
ATOM 783 O O . LEU A 1 101 ? -0.105 7.590 -6.424 1.00 90.69 101 LEU A O 1
ATOM 787 N N . ASN A 1 102 ? -0.807 8.049 -8.504 1.00 91.19 102 ASN A N 1
ATOM 788 C CA . ASN A 1 102 ? -2.048 8.700 -8.070 1.00 91.19 102 ASN A CA 1
ATOM 789 C C . ASN A 1 102 ? -2.929 7.762 -7.226 1.00 91.19 102 ASN A C 1
ATOM 791 O O . ASN A 1 102 ? -3.464 8.166 -6.197 1.00 91.19 102 ASN A O 1
ATOM 795 N N . GLY A 1 103 ? -3.050 6.491 -7.629 1.00 93.38 103 GLY A N 1
ATOM 796 C CA . GLY A 1 103 ? -3.786 5.488 -6.856 1.00 93.38 103 GLY A CA 1
ATOM 797 C C . GLY A 1 103 ? -3.166 5.227 -5.479 1.00 93.38 103 GLY A C 1
ATOM 798 O O . GLY A 1 103 ? -3.881 5.181 -4.481 1.00 93.38 103 GLY A O 1
ATOM 799 N N . ILE A 1 104 ? -1.835 5.114 -5.409 1.00 94.81 104 ILE A N 1
ATOM 800 C CA . ILE A 1 104 ? -1.085 4.966 -4.151 1.00 94.81 104 ILE A CA 1
ATOM 801 C C . ILE A 1 104 ? -1.354 6.153 -3.218 1.00 94.81 104 ILE A C 1
ATOM 803 O O . ILE A 1 104 ? -1.669 5.954 -2.046 1.00 94.81 104 ILE A O 1
ATOM 807 N N . GLU A 1 105 ? -1.292 7.382 -3.732 1.00 95.25 105 GLU A N 1
ATOM 808 C CA . GLU A 1 105 ? -1.572 8.586 -2.944 1.00 95.25 105 GLU A CA 1
ATOM 809 C C . GLU A 1 105 ? -3.009 8.608 -2.412 1.00 95.25 105 GLU A C 1
ATOM 811 O O . GLU A 1 105 ? -3.223 8.900 -1.233 1.00 95.25 105 GLU A O 1
ATOM 816 N N . SER A 1 106 ? -3.992 8.235 -3.239 1.00 95.81 106 SER A N 1
ATOM 817 C CA . SER A 1 106 ? -5.388 8.101 -2.813 1.00 95.81 106 SER A CA 1
ATOM 818 C C . SER A 1 106 ? -5.572 7.077 -1.691 1.00 95.81 106 SER A C 1
ATOM 820 O O . SER A 1 106 ? -6.297 7.350 -0.734 1.00 95.81 106 SER A O 1
ATOM 822 N N . ILE A 1 107 ? -4.911 5.918 -1.778 1.00 96.44 107 ILE A N 1
ATOM 823 C CA . ILE A 1 107 ? -4.955 4.871 -0.745 1.00 96.44 107 ILE A CA 1
ATOM 824 C C . ILE A 1 107 ? -4.384 5.403 0.572 1.00 96.44 107 ILE A C 1
ATOM 826 O O . ILE A 1 107 ? -5.030 5.300 1.614 1.00 96.44 107 ILE A O 1
ATOM 830 N N . ILE A 1 108 ? -3.195 6.009 0.529 1.00 96.56 108 ILE A N 1
ATOM 831 C CA . ILE A 1 108 ? -2.533 6.557 1.721 1.00 96.56 108 ILE A CA 1
ATOM 832 C C . ILE A 1 108 ? -3.395 7.655 2.351 1.00 96.56 108 ILE A C 1
ATOM 834 O O . ILE A 1 108 ? -3.567 7.690 3.569 1.00 96.56 108 ILE A O 1
ATOM 838 N N . LYS A 1 109 ? -3.987 8.531 1.532 1.00 95.44 109 LYS A N 1
ATOM 839 C CA . LYS A 1 109 ? -4.905 9.571 2.004 1.00 95.44 109 LYS A CA 1
ATOM 840 C C . LYS A 1 109 ? -6.142 8.975 2.676 1.00 95.44 109 LYS A C 1
ATOM 842 O O . LYS A 1 109 ? -6.551 9.481 3.714 1.00 95.44 109 LYS A O 1
ATOM 847 N N . ALA A 1 110 ? -6.723 7.917 2.110 1.00 94.62 110 ALA A N 1
ATOM 848 C CA . ALA A 1 110 ? -7.869 7.238 2.706 1.00 94.62 110 ALA A CA 1
ATOM 849 C C . ALA A 1 110 ? -7.524 6.674 4.092 1.00 94.62 110 ALA A C 1
ATOM 851 O O . ALA A 1 110 ? -8.267 6.909 5.038 1.00 94.62 110 ALA A O 1
ATOM 852 N N . ILE A 1 111 ? -6.372 6.012 4.232 1.00 94.94 111 ILE A N 1
ATOM 853 C CA . ILE A 1 111 ? -5.894 5.460 5.512 1.00 94.94 111 ILE A CA 1
ATOM 854 C C . ILE A 1 111 ? -5.651 6.562 6.548 1.00 94.94 111 ILE A C 1
ATOM 856 O O . ILE A 1 111 ? -6.051 6.416 7.697 1.00 94.94 111 ILE A O 1
ATOM 860 N N . ASN A 1 112 ? -5.041 7.680 6.151 1.00 92.69 112 ASN A N 1
ATOM 861 C CA . ASN A 1 112 ? -4.764 8.795 7.062 1.00 92.69 112 ASN A CA 1
ATOM 862 C C . ASN A 1 112 ? -6.025 9.532 7.544 1.00 92.69 112 ASN A C 1
ATOM 864 O O . ASN A 1 112 ? -5.950 10.282 8.514 1.00 92.69 112 ASN A O 1
ATOM 868 N N . ASN A 1 113 ? -7.162 9.344 6.872 1.00 91.19 113 ASN A N 1
ATOM 869 C CA . ASN A 1 113 ? -8.436 9.967 7.226 1.00 91.19 113 ASN A CA 1
ATOM 870 C C . ASN A 1 113 ? -9.332 9.077 8.118 1.00 91.19 113 ASN A C 1
ATOM 872 O O . ASN A 1 113 ? -10.441 9.499 8.445 1.00 91.19 113 ASN A O 1
ATOM 876 N N . TYR A 1 114 ? -8.879 7.870 8.485 1.00 85.81 114 TYR A N 1
ATOM 877 C CA . TYR A 1 114 ? -9.584 6.890 9.332 1.00 85.81 114 TYR A CA 1
ATOM 878 C C . TYR A 1 114 ? -9.165 6.934 10.807 1.00 85.81 114 TYR A C 1
ATOM 880 O O . TYR A 1 114 ? -10.011 6.653 11.684 1.00 85.81 114 TYR A O 1
#

Solvent-accessible surface area (backbone atoms only — not comparable to full-atom values): 6502 Å² total; per-residue (Å²): 129,57,41,68,61,53,51,54,58,50,71,73,44,83,52,71,65,62,41,51,51,51,36,30,54,48,22,74,69,48,54,72,64,62,88,92,60,73,62,47,74,45,66,66,39,94,46,63,34,37,41,29,71,60,93,83,38,58,37,35,53,43,77,41,56,59,54,20,9,54,48,35,54,53,37,25,32,51,52,70,66,46,86,59,50,66,64,58,58,59,70,66,68,73,92,68,58,72,64,56,50,48,21,52,51,33,49,53,52,54,61,76,74,109

Nearest PDB structures (foldseek):
  1wlo-assembly1_A  TM=7.901E-01  e=2.222E-02  Thermus thermophilus HB8
  7av5-assembly1_AAA  TM=3.566E-01  e=5.725E-01  uncultured bacterium
  7auy-assembly1_A  TM=4.141E-01  e=1.691E+00  uncultured bacterium
  7te3-assembl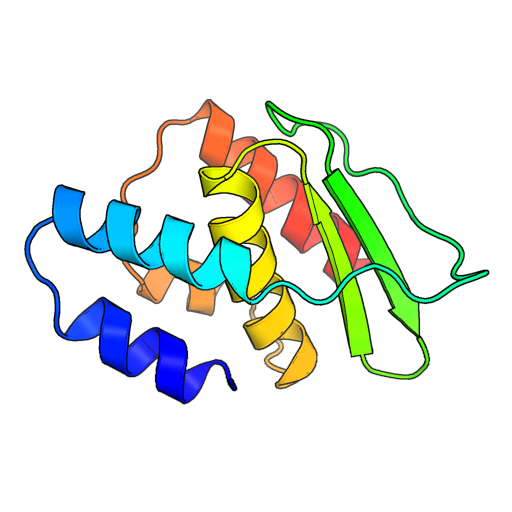y1_A  TM=4.632E-01  e=7.443E+00  Homo sapiens
  8iuj-assembly1_4H  TM=1.636E-01  e=7.613E-01  Euglena gra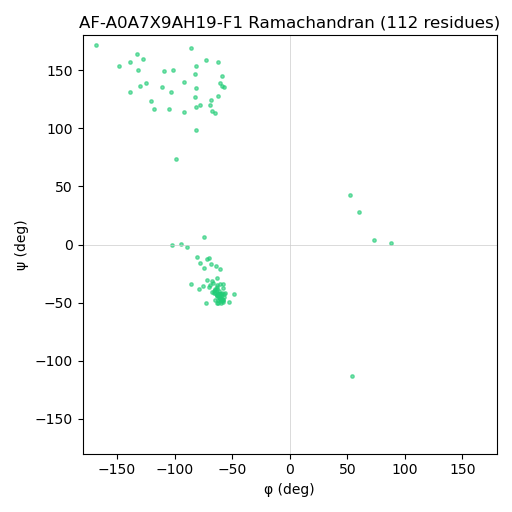cilis

Mean predicted aligned error: 2.88 Å

Radius of gyration: 12.99 Å; Cα contacts (8 Å, |Δi|>4): 165; chains: 1; bounding box: 38×23×30 Å

Foldseek 3Di:
DALVVVLVVLVVDPDLVVSLVVLLVLLVVQDADDPPFDWDWQPLAPWTKIWGDDDQAIHIDTDDSSVSSLLSNLRNCSSVVPPCSPVSSVVSVRDDDPSRVRSSVSSNVVSVVD

pLDDT: mean 93.75, std 3.42, range [83.0, 97.94]

Sequence (114 aa):
MNYQEIKSLLLQIDDPVQKLELVMDFGKLLSPIPDGCAYTEVLGCVSRVQICKVNDNFFGMADSALVRGILFIILSIANDKIKNIKAEFDSLNLKFGASRLNGIESIIKAINNY

Secondary structure (DSSP, 8-state):
--HHHHHHHHHT---HHHHHHHHHHHGGG-PPPPTT--EEE-TT-SS-EEEEEETTEEEEEESSHHHHHHHHHHHHHHHTT-S-HHHHHHHT-----HHHHHHHHHHHHHHHT-